Protein AF-A0A379AFX4-F1 (afdb_monomer_lite)

pLDDT: mean 91.84, std 8.99, range [55.03, 98.75]

Secondary structure (DSSP, 8-state):
-HHHHHHHHH-TT-EEEEEEE--TT-HHHHHHHHHHHHHHHHHSSEEEEEEEE-TT-HHHHHHHHHHHHHH-TTEEEEEESSHHHHHHHHHHHHHTT-TTT-EEEE-

Radius of gyration: 12.48 Å; chains: 1; bounding box: 31×27×33 Å

Sequence (107 aa):
MRVAKWFMQHHPQGGKVAVIEGQPGVYAAGQRTRGFKETLDSAGKFTIVASVPANWSREQAFNAASTILQQHPDLIGFYANNDTMALGVVEAVRAQNKASQVAIFWH

Structure (mmCIF, N/CA/C/O backbone):
data_AF-A0A379AFX4-F1
#
_entry.id   AF-A0A379AFX4-F1
#
loop_
_atom_site.group_PDB
_atom_site.id
_atom_site.type_symbol
_atom_site.label_atom_id
_atom_site.label_alt_id
_atom_site.label_comp_id
_atom_site.label_asym_id
_atom_site.label_entity_id
_atom_site.label_seq_id
_atom_site.pdbx_PDB_ins_code
_atom_site.Cartn_x
_atom_site.Cartn_y
_atom_site.Cartn_z
_atom_site.occupancy
_atom_site.B_iso_or_equiv
_atom_site.auth_seq_id
_atom_site.auth_comp_id
_atom_site.auth_asym_id
_atom_site.auth_atom_id
_atom_site.pdbx_PDB_model_num
ATOM 1 N N . MET A 1 1 ? -1.910 -15.274 -6.917 1.00 55.03 1 MET A N 1
ATOM 2 C CA . MET A 1 1 ? -3.389 -15.420 -6.834 1.00 55.03 1 MET A CA 1
ATOM 3 C C . MET A 1 1 ? -3.938 -16.070 -5.550 1.00 55.03 1 MET A C 1
ATOM 5 O O . MET A 1 1 ? -5.097 -15.826 -5.249 1.00 55.03 1 MET A O 1
ATOM 9 N N . ARG A 1 2 ? -3.195 -16.882 -4.773 1.00 62.59 2 ARG A N 1
ATOM 10 C CA . ARG A 1 2 ? -3.745 -17.514 -3.543 1.00 62.59 2 ARG A CA 1
ATOM 11 C C . ARG A 1 2 ? -3.979 -16.532 -2.384 1.00 62.59 2 ARG A C 1
ATOM 13 O O . ARG A 1 2 ? -5.007 -16.597 -1.728 1.00 62.59 2 ARG A O 1
ATOM 20 N N . VAL A 1 3 ? -3.058 -15.594 -2.185 1.00 60.53 3 VAL A N 1
ATOM 21 C CA . VAL A 1 3 ? -3.078 -14.657 -1.050 1.00 60.53 3 VAL A CA 1
ATOM 22 C C . VAL A 1 3 ? -4.158 -13.571 -1.195 1.00 60.53 3 VAL A C 1
ATOM 24 O O . VAL A 1 3 ? -4.907 -13.328 -0.257 1.00 60.53 3 VAL A O 1
ATOM 27 N N . ALA A 1 4 ? -4.339 -13.006 -2.395 1.00 63.97 4 ALA A N 1
ATOM 28 C CA . ALA A 1 4 ? -5.456 -12.096 -2.674 1.00 63.97 4 ALA A CA 1
ATOM 29 C C . ALA A 1 4 ? -6.823 -12.779 -2.468 1.00 63.97 4 ALA A C 1
ATOM 31 O O . ALA A 1 4 ? -7.736 -12.188 -1.905 1.00 63.97 4 ALA A O 1
ATOM 32 N N . LYS A 1 5 ? -6.957 -14.058 -2.854 1.00 69.19 5 LYS A N 1
ATOM 33 C CA . LYS A 1 5 ? -8.174 -14.843 -2.592 1.00 69.19 5 LYS A CA 1
ATOM 34 C C . LYS A 1 5 ? -8.424 -15.051 -1.096 1.00 69.19 5 LYS A C 1
ATOM 36 O O . LYS A 1 5 ? -9.560 -14.894 -0.665 1.00 69.19 5 LYS A O 1
ATOM 41 N N . TRP A 1 6 ? -7.384 -15.346 -0.311 1.00 72.75 6 TRP A N 1
ATOM 42 C CA . TRP A 1 6 ? -7.494 -15.444 1.150 1.00 72.75 6 TRP A CA 1
ATOM 43 C C . TRP A 1 6 ? -7.989 -14.127 1.766 1.00 72.75 6 TRP A C 1
ATOM 45 O O . TRP A 1 6 ? -8.918 -14.144 2.569 1.00 72.75 6 TRP A O 1
ATOM 55 N N . PHE A 1 7 ? -7.446 -12.985 1.331 1.00 73.75 7 PHE A N 1
ATOM 56 C CA . PHE A 1 7 ? -7.880 -11.671 1.813 1.00 73.75 7 PHE A CA 1
ATOM 57 C C . PHE A 1 7 ? -9.358 -11.404 1.543 1.00 73.75 7 PHE A C 1
ATOM 59 O O . PHE A 1 7 ? -10.088 -11.022 2.456 1.00 73.75 7 PHE A O 1
ATOM 66 N N . MET A 1 8 ? -9.803 -11.665 0.311 1.00 73.50 8 MET A N 1
ATOM 67 C CA . MET A 1 8 ? -11.198 -11.475 -0.086 1.00 73.50 8 MET A CA 1
ATOM 68 C C . MET A 1 8 ? -12.160 -12.381 0.692 1.00 73.50 8 MET A C 1
ATOM 70 O O . MET A 1 8 ? -13.266 -11.958 1.012 1.00 73.50 8 MET A O 1
ATOM 74 N N . GLN A 1 9 ? -11.741 -13.602 1.039 1.00 76.25 9 GLN A N 1
ATOM 75 C CA . GLN A 1 9 ? -12.534 -14.509 1.878 1.00 76.25 9 GLN A CA 1
ATOM 76 C C . GLN A 1 9 ? -12.694 -13.995 3.313 1.00 76.25 9 GLN A C 1
ATOM 78 O O . GLN A 1 9 ? -13.757 -14.167 3.902 1.00 76.25 9 GLN A O 1
ATOM 83 N N . HIS A 1 10 ? -11.664 -13.349 3.862 1.00 76.69 10 HIS A N 1
ATOM 84 C CA . HIS A 1 10 ? -11.686 -12.820 5.230 1.00 76.69 10 HIS A CA 1
ATOM 85 C C . HIS A 1 10 ? -12.274 -11.401 5.315 1.00 76.69 10 HIS A C 1
ATOM 87 O O . HIS A 1 10 ? -12.601 -10.944 6.405 1.00 76.69 10 HIS A O 1
ATOM 93 N N . HIS A 1 11 ? -12.472 -10.730 4.174 1.00 81.31 11 HIS A N 1
ATOM 94 C CA . HIS A 1 11 ? -13.106 -9.411 4.068 1.00 81.31 11 HIS A CA 1
ATOM 95 C C . HIS A 1 11 ? -14.273 -9.450 3.065 1.00 81.31 11 HIS A C 1
ATOM 97 O O . HIS A 1 11 ? -14.231 -8.787 2.027 1.00 81.31 11 HIS A O 1
ATOM 103 N N . PRO A 1 12 ? -15.345 -10.218 3.344 1.00 80.88 12 PRO A N 1
ATOM 104 C CA . PRO A 1 12 ? -16.438 -10.442 2.392 1.00 80.88 12 PRO A CA 1
ATOM 105 C C . PRO A 1 12 ? -17.277 -9.188 2.100 1.00 80.88 12 PRO A C 1
ATOM 107 O O . PRO A 1 12 ? -17.993 -9.151 1.092 1.00 80.88 12 PRO A O 1
ATOM 110 N N . GLN A 1 13 ? -17.198 -8.175 2.970 1.00 84.31 13 GLN A N 1
ATOM 111 C CA . GLN A 1 13 ? -17.818 -6.860 2.778 1.00 84.31 13 GLN A CA 1
ATOM 112 C C . GLN A 1 13 ? -16.938 -5.891 1.977 1.00 84.31 13 GLN A C 1
ATOM 114 O O . GLN A 1 13 ? -17.413 -4.835 1.575 1.00 84.31 13 GLN A O 1
ATOM 119 N N . GLY A 1 14 ? -15.687 -6.267 1.701 1.00 87.94 14 GLY A N 1
ATOM 120 C CA . GLY A 1 14 ? -14.730 -5.402 1.035 1.00 87.94 14 GLY A CA 1
ATOM 121 C C . GLY A 1 14 ? -14.179 -4.299 1.932 1.00 87.94 14 GLY A C 1
ATOM 122 O O . GLY A 1 14 ? -14.220 -4.402 3.157 1.00 87.94 14 GLY A O 1
ATOM 123 N N . GLY A 1 15 ? -13.621 -3.260 1.314 1.00 93.56 15 GLY A N 1
ATOM 124 C CA . GLY A 1 15 ? -13.044 -2.125 2.029 1.00 93.56 15 GLY A CA 1
ATOM 125 C C . GLY A 1 15 ? -11.907 -1.438 1.283 1.00 93.56 15 GLY A C 1
ATOM 126 O O . GLY A 1 15 ? -11.607 -1.739 0.124 1.00 93.56 15 GLY A O 1
ATOM 127 N N . LYS A 1 16 ? -11.279 -0.478 1.963 1.00 95.81 16 LYS A N 1
ATOM 128 C CA . LYS A 1 16 ? -10.221 0.355 1.391 1.00 95.81 16 LYS A CA 1
ATOM 129 C C . LYS A 1 16 ? -8.872 -0.344 1.436 1.00 95.81 16 LYS A C 1
ATOM 131 O O . LYS A 1 16 ? -8.426 -0.800 2.489 1.00 95.81 16 LYS A O 1
ATOM 136 N N . VAL A 1 17 ? -8.196 -0.355 0.299 1.00 95.88 17 VAL A N 1
ATOM 137 C CA . VAL A 1 17 ? -6.833 -0.861 0.164 1.00 95.88 17 VAL A CA 1
ATOM 138 C C . VAL A 1 17 ? -5.919 0.191 -0.449 1.00 95.88 17 VAL A C 1
ATOM 140 O O . VAL A 1 17 ? -6.374 1.145 -1.080 1.00 95.88 17 VAL A O 1
ATOM 143 N N . ALA A 1 18 ? -4.618 0.008 -0.282 1.00 97.81 18 ALA A N 1
ATOM 144 C CA . ALA A 1 18 ? -3.612 0.865 -0.885 1.00 97.81 18 ALA A CA 1
ATOM 145 C C . ALA A 1 18 ? -2.521 0.047 -1.573 1.00 97.81 18 ALA A C 1
ATOM 147 O O . ALA A 1 18 ? -2.290 -1.117 -1.242 1.00 97.81 18 ALA A O 1
ATOM 148 N N . VAL A 1 19 ? -1.850 0.663 -2.541 1.00 97.62 19 VAL A N 1
ATOM 149 C CA . VAL A 1 19 ? -0.791 0.035 -3.329 1.00 97.62 19 VAL A CA 1
ATOM 150 C C . VAL A 1 19 ? 0.526 0.775 -3.128 1.00 97.62 19 VAL A C 1
ATOM 152 O O . VAL A 1 19 ? 0.587 1.998 -3.233 1.00 97.62 19 VAL A O 1
ATOM 155 N N . ILE A 1 20 ? 1.583 0.011 -2.873 1.00 98.31 20 ILE A N 1
ATOM 156 C CA . ILE A 1 20 ? 2.970 0.462 -2.875 1.00 98.31 20 ILE A CA 1
ATOM 157 C C . ILE A 1 20 ? 3.627 -0.077 -4.143 1.00 98.31 20 ILE A C 1
ATOM 159 O O . ILE A 1 20 ? 3.901 -1.276 -4.281 1.00 98.31 20 ILE A O 1
ATOM 163 N N . GLU A 1 21 ? 3.817 0.823 -5.098 1.00 97.75 21 GLU A N 1
ATOM 164 C CA . GLU A 1 21 ? 4.295 0.498 -6.433 1.00 97.75 21 GLU A CA 1
ATOM 165 C C . GLU A 1 21 ? 5.823 0.417 -6.481 1.00 97.75 21 GLU A C 1
ATOM 167 O O . GLU A 1 21 ? 6.543 1.048 -5.702 1.00 97.75 21 GLU A O 1
ATOM 172 N N . GLY A 1 22 ? 6.327 -0.364 -7.432 1.00 95.50 22 GLY A N 1
ATOM 173 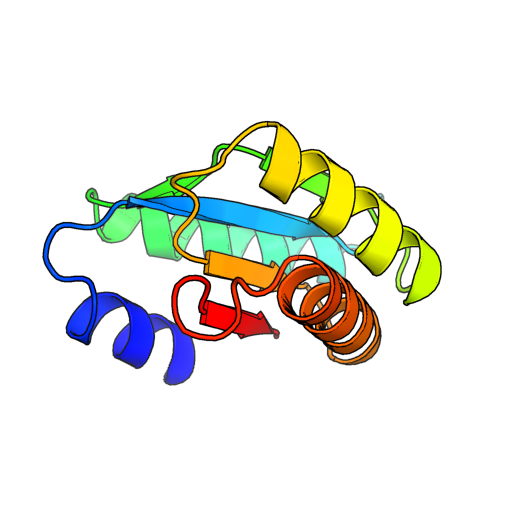C CA . GLY A 1 22 ? 7.741 -0.390 -7.778 1.00 95.50 22 GLY A CA 1
ATOM 174 C C . GLY A 1 22 ? 8.216 0.891 -8.462 1.00 95.50 22 GLY A C 1
ATOM 175 O O . GLY A 1 22 ? 7.533 1.912 -8.491 1.00 95.50 22 GLY A O 1
ATOM 176 N N . GLN A 1 23 ? 9.413 0.834 -9.040 1.00 96.31 23 GLN A N 1
ATOM 177 C CA . GLN A 1 23 ? 9.967 1.961 -9.786 1.00 96.31 23 GLN A CA 1
ATOM 178 C C . GLN A 1 23 ? 9.118 2.288 -11.034 1.00 96.31 23 GLN A C 1
ATOM 180 O O . GLN A 1 23 ? 8.879 1.394 -11.856 1.00 96.31 23 GLN A O 1
ATO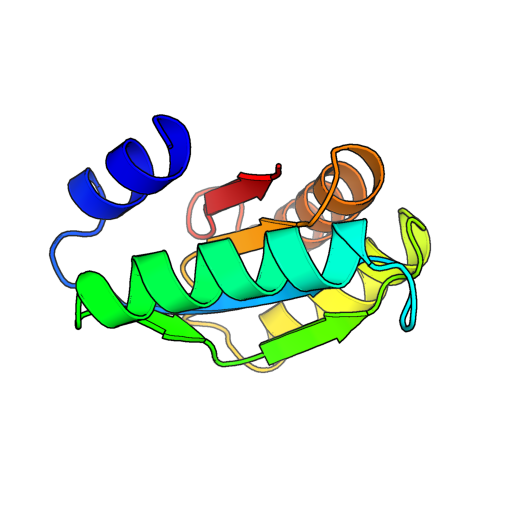M 185 N N . PRO A 1 24 ? 8.703 3.555 -11.224 1.00 93.31 24 PRO A N 1
ATOM 186 C CA . PRO A 1 24 ? 7.995 3.995 -12.422 1.00 93.31 24 PRO A CA 1
ATOM 187 C C . PRO A 1 24 ? 8.779 3.709 -13.707 1.00 93.31 24 PRO A C 1
ATOM 189 O O . PRO A 1 24 ? 10.005 3.796 -13.743 1.00 93.31 24 PRO A O 1
ATOM 192 N N . GLY A 1 25 ? 8.068 3.358 -14.778 1.00 94.00 25 GLY A N 1
ATOM 193 C CA . GLY A 1 25 ? 8.668 3.011 -16.073 1.00 94.00 25 GLY A CA 1
ATOM 194 C C . GLY A 1 25 ? 9.194 1.574 -16.172 1.00 94.00 25 GLY A C 1
ATOM 195 O O . GLY A 1 25 ? 9.428 1.092 -17.279 1.00 94.00 25 GLY A O 1
ATOM 196 N N . VAL A 1 26 ? 9.309 0.838 -15.060 1.00 95.44 26 VAL A N 1
ATOM 197 C CA . VAL A 1 26 ? 9.640 -0.592 -15.097 1.00 95.44 26 VAL A CA 1
ATOM 198 C C . VAL A 1 26 ? 8.399 -1.395 -15.481 1.00 95.44 26 VAL A C 1
ATOM 200 O O . VAL A 1 26 ? 7.423 -1.454 -14.733 1.00 95.44 26 VAL A O 1
ATOM 203 N N . TYR A 1 27 ? 8.456 -2.077 -16.629 1.00 93.94 27 TYR A N 1
ATOM 204 C CA . TYR A 1 27 ? 7.336 -2.864 -17.159 1.00 93.94 27 TYR A CA 1
ATOM 205 C C . TYR A 1 27 ? 6.768 -3.857 -16.133 1.00 93.94 27 TYR A C 1
ATOM 207 O O . TYR A 1 27 ? 5.557 -3.925 -15.932 1.00 93.94 27 TYR A O 1
ATOM 215 N N . ALA A 1 28 ? 7.640 -4.580 -15.424 1.00 91.00 28 ALA A N 1
ATOM 216 C CA . ALA A 1 28 ? 7.228 -5.550 -14.413 1.00 91.00 28 ALA A CA 1
ATOM 217 C C . ALA A 1 28 ? 6.454 -4.916 -13.238 1.00 91.00 28 ALA A C 1
ATOM 219 O O . ALA A 1 28 ? 5.505 -5.527 -12.748 1.00 91.00 28 ALA A O 1
ATOM 220 N N . ALA A 1 29 ? 6.812 -3.696 -12.811 1.00 92.56 29 ALA A N 1
ATOM 221 C CA . ALA A 1 29 ? 6.074 -2.964 -11.777 1.00 92.56 29 ALA A CA 1
ATOM 222 C C . ALA A 1 29 ? 4.667 -2.605 -12.268 1.00 92.56 29 ALA A C 1
ATOM 224 O O . ALA A 1 29 ? 3.675 -2.884 -11.594 1.00 92.56 29 ALA A O 1
ATOM 225 N N . GLY A 1 30 ? 4.580 -2.077 -13.493 1.00 93.69 30 GLY A N 1
ATOM 226 C CA . GLY A 1 30 ? 3.306 -1.750 -14.130 1.00 93.69 30 GLY A CA 1
ATOM 227 C C . GLY A 1 30 ? 2.377 -2.961 -14.238 1.00 93.69 30 GLY A C 1
ATOM 228 O O . GLY A 1 30 ? 1.202 -2.864 -13.889 1.00 93.69 30 GLY A O 1
ATOM 229 N N . GLN A 1 31 ? 2.904 -4.121 -14.644 1.00 94.69 31 GLN A N 1
ATOM 230 C CA . GLN A 1 31 ? 2.125 -5.362 -14.751 1.00 94.69 31 GLN A CA 1
ATOM 231 C C . GLN A 1 31 ? 1.598 -5.854 -13.397 1.00 94.69 31 GLN A C 1
ATOM 233 O O . GLN A 1 31 ? 0.434 -6.236 -13.296 1.00 94.69 31 GLN A O 1
ATOM 238 N N . ARG A 1 32 ? 2.420 -5.807 -12.341 1.00 93.06 32 ARG A N 1
ATOM 239 C CA . ARG A 1 32 ? 2.024 -6.198 -10.975 1.00 93.06 32 ARG A CA 1
ATOM 240 C C . ARG A 1 32 ? 0.889 -5.327 -10.443 1.00 93.06 32 ARG A C 1
ATOM 242 O O . ARG A 1 32 ? -0.144 -5.841 -10.014 1.00 93.06 32 ARG A O 1
ATOM 249 N N . THR A 1 33 ? 1.048 -4.009 -10.537 1.00 93.75 33 THR A N 1
ATOM 250 C CA . THR A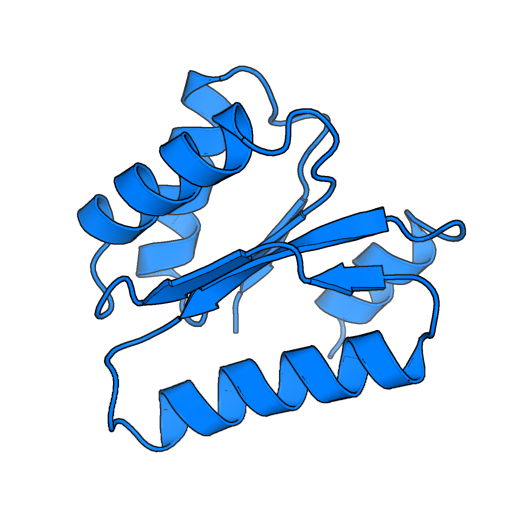 1 33 ? 0.026 -3.047 -10.104 1.00 93.75 33 THR A CA 1
ATOM 251 C C . THR A 1 33 ? -1.259 -3.180 -10.913 1.00 93.75 33 THR A C 1
ATOM 253 O O . THR A 1 33 ? -2.346 -3.184 -10.335 1.00 93.75 33 THR A O 1
ATOM 256 N N . ARG A 1 34 ? -1.153 -3.337 -12.236 1.00 93.62 34 ARG A N 1
ATOM 257 C CA . ARG A 1 34 ? -2.313 -3.531 -13.110 1.00 93.62 34 ARG A CA 1
ATOM 258 C C . ARG A 1 34 ? -3.065 -4.819 -12.780 1.00 93.62 34 ARG A C 1
ATOM 260 O O . ARG A 1 34 ? -4.268 -4.762 -12.560 1.00 93.62 34 ARG A O 1
ATOM 267 N N . GLY A 1 35 ? -2.365 -5.947 -12.667 1.00 90.81 35 GLY A N 1
ATOM 268 C CA . GLY A 1 35 ? -2.993 -7.228 -12.340 1.00 90.81 35 GLY A CA 1
ATOM 269 C C . GLY A 1 35 ? -3.686 -7.218 -10.974 1.00 90.81 35 GLY A C 1
ATOM 270 O O . GLY A 1 35 ? -4.743 -7.829 -10.807 1.00 90.81 35 GLY A O 1
ATOM 271 N N . PHE A 1 36 ? -3.140 -6.484 -9.998 1.00 90.06 36 PHE A N 1
ATOM 272 C CA . PHE A 1 36 ? -3.803 -6.284 -8.710 1.00 90.06 36 PHE A CA 1
ATOM 273 C C . PHE A 1 36 ? -5.075 -5.433 -8.832 1.00 90.06 36 PHE A C 1
ATOM 275 O O . PHE A 1 36 ? -6.117 -5.846 -8.322 1.00 90.06 36 PHE A O 1
ATOM 282 N N . LYS A 1 37 ? -5.012 -4.299 -9.545 1.00 90.56 37 LYS A N 1
ATOM 283 C CA . LYS A 1 37 ? -6.171 -3.429 -9.822 1.00 90.56 37 LYS A CA 1
ATOM 284 C C . LYS A 1 37 ? -7.306 -4.210 -10.489 1.00 90.56 37 LYS A C 1
ATOM 286 O O . LYS A 1 37 ? -8.395 -4.287 -9.935 1.00 90.56 37 LYS A O 1
ATOM 291 N N . GLU A 1 38 ? -7.004 -4.914 -11.578 1.00 90.50 38 GLU A N 1
ATOM 292 C CA . GLU A 1 38 ? -7.976 -5.736 -12.314 1.00 90.50 38 GLU A CA 1
ATOM 293 C C . GLU A 1 38 ? -8.605 -6.835 -11.434 1.00 90.50 38 GLU A C 1
ATOM 295 O O . GLU A 1 38 ? -9.800 -7.120 -11.541 1.00 90.50 38 GLU A O 1
ATOM 300 N N . THR A 1 39 ? -7.826 -7.435 -10.522 1.00 85.94 39 THR A N 1
ATOM 301 C CA . THR A 1 39 ? -8.334 -8.446 -9.577 1.00 85.94 39 THR A CA 1
ATOM 302 C C . THR A 1 39 ? -9.342 -7.851 -8.591 1.00 85.94 39 THR A C 1
ATOM 304 O O . THR A 1 39 ? -10.345 -8.497 -8.284 1.00 85.94 39 THR A O 1
ATOM 307 N N . LEU A 1 40 ? -9.084 -6.644 -8.081 1.00 85.38 40 LEU A N 1
ATOM 308 C CA . LEU A 1 40 ? -9.982 -5.978 -7.137 1.00 85.38 40 LEU A CA 1
ATOM 309 C C . LEU A 1 40 ? -11.235 -5.427 -7.811 1.00 85.38 40 LEU A C 1
ATOM 311 O O . LEU A 1 40 ? -12.328 -5.608 -7.273 1.00 85.38 40 LEU A O 1
ATOM 315 N N . ASP A 1 41 ? -11.086 -4.838 -8.996 1.00 84.94 41 ASP A N 1
ATOM 316 C CA . ASP A 1 41 ? -12.210 -4.346 -9.795 1.00 84.94 41 ASP A CA 1
ATOM 317 C C . ASP A 1 41 ? -13.174 -5.494 -10.124 1.00 84.94 41 ASP A C 1
ATOM 319 O O . ASP A 1 41 ? -14.386 -5.362 -9.964 1.00 84.94 41 ASP A O 1
ATOM 323 N N . SER A 1 42 ? -12.634 -6.672 -10.462 1.00 84.81 42 SER A N 1
ATOM 324 C CA . SER A 1 42 ? -13.430 -7.885 -10.703 1.00 84.81 42 SER A CA 1
ATOM 325 C C . SER A 1 42 ? -14.191 -8.373 -9.464 1.00 84.81 42 SER A C 1
ATOM 327 O O . SER A 1 42 ? -15.214 -9.043 -9.594 1.00 84.81 42 SER A O 1
ATOM 329 N N . ALA A 1 43 ? -13.705 -8.071 -8.255 1.00 84.31 43 ALA A N 1
ATOM 330 C CA . ALA A 1 43 ? -14.390 -8.416 -7.011 1.00 84.31 43 ALA A CA 1
ATOM 331 C C . ALA A 1 43 ? -15.490 -7.405 -6.639 1.00 84.31 43 ALA A C 1
ATOM 333 O O . ALA A 1 43 ? -16.403 -7.757 -5.891 1.00 84.31 43 ALA A O 1
ATOM 334 N N . GLY A 1 44 ? -15.399 -6.159 -7.122 1.00 84.94 44 GLY A N 1
ATOM 335 C CA . GLY A 1 44 ? -16.427 -5.116 -6.996 1.00 84.94 44 GLY A CA 1
ATOM 336 C C . GLY A 1 44 ? -16.673 -4.569 -5.583 1.00 84.94 44 GLY A C 1
ATOM 337 O O . GLY A 1 44 ? -17.581 -3.766 -5.391 1.00 84.94 44 GLY A O 1
ATOM 338 N N . LYS A 1 45 ? -15.901 -5.005 -4.581 1.00 89.44 45 LYS A N 1
ATOM 339 C CA . LYS A 1 45 ? -16.092 -4.637 -3.163 1.00 89.44 45 LYS A CA 1
ATOM 340 C C . LYS A 1 45 ? -14.910 -3.878 -2.554 1.00 89.44 45 LYS A C 1
ATOM 342 O O . LYS A 1 45 ? -14.993 -3.410 -1.424 1.00 89.44 45 LYS A O 1
ATOM 347 N N . PHE A 1 46 ? -13.797 -3.770 -3.270 1.00 91.31 46 PHE A N 1
ATOM 348 C CA . PHE A 1 46 ? -12.580 -3.141 -2.767 1.00 91.31 46 PHE A CA 1
ATOM 349 C C . PHE A 1 46 ? -12.317 -1.832 -3.492 1.00 91.31 46 PHE A C 1
ATOM 351 O O . PHE A 1 46 ? -12.473 -1.757 -4.707 1.00 91.31 46 PHE A O 1
ATOM 358 N N . THR A 1 47 ? -11.860 -0.829 -2.749 1.00 94.19 47 THR A N 1
ATOM 359 C CA . THR A 1 47 ? -11.530 0.488 -3.301 1.00 94.19 47 THR A CA 1
ATOM 360 C C . THR A 1 47 ? -10.061 0.778 -3.058 1.00 94.19 47 THR A C 1
ATOM 362 O O . THR A 1 47 ? -9.614 0.789 -1.910 1.00 94.19 47 THR A O 1
ATOM 365 N N . ILE A 1 48 ? -9.307 1.053 -4.122 1.00 95.06 48 ILE A N 1
ATOM 366 C CA . ILE A 1 48 ? -7.935 1.544 -3.992 1.00 95.06 48 ILE A CA 1
ATOM 367 C C . ILE A 1 48 ? -7.983 3.036 -3.686 1.00 95.06 48 ILE A C 1
ATOM 369 O O . ILE A 1 48 ? -8.382 3.831 -4.532 1.00 95.06 48 ILE A O 1
ATOM 373 N N . VAL A 1 49 ? -7.582 3.409 -2.471 1.00 97.38 49 VAL A N 1
ATOM 374 C CA . VAL A 1 49 ? -7.601 4.808 -2.010 1.00 97.38 49 VAL A CA 1
ATOM 375 C C . VAL A 1 49 ? -6.265 5.519 -2.180 1.00 97.38 49 VAL A C 1
ATOM 377 O O . VAL A 1 49 ? -6.231 6.742 -2.242 1.00 97.38 49 VAL A O 1
ATOM 380 N N . ALA A 1 50 ? -5.174 4.762 -2.307 1.00 97.75 50 ALA A N 1
ATOM 381 C CA . ALA A 1 50 ? -3.841 5.292 -2.555 1.00 97.75 50 ALA A CA 1
ATOM 382 C C . ALA A 1 50 ? -3.001 4.310 -3.383 1.00 97.75 50 ALA A C 1
ATOM 384 O O . ALA A 1 50 ? -3.131 3.093 -3.246 1.00 97.75 50 ALA A O 1
ATOM 385 N N . SER A 1 51 ? -2.129 4.849 -4.234 1.00 97.44 51 SER A N 1
ATOM 386 C CA . SER A 1 51 ? -1.218 4.103 -5.107 1.00 97.44 51 SER A CA 1
ATOM 387 C C . SER A 1 51 ? 0.061 4.932 -5.227 1.00 97.44 51 SER A C 1
ATOM 389 O O . SER A 1 51 ? 0.042 5.982 -5.868 1.00 97.44 51 SER A O 1
ATOM 391 N N . VAL A 1 52 ? 1.128 4.546 -4.522 1.00 98.06 52 VAL A N 1
ATOM 392 C CA . VAL A 1 52 ? 2.330 5.383 -4.350 1.00 98.06 52 VAL A CA 1
ATOM 393 C C . VAL A 1 52 ? 3.587 4.594 -4.721 1.00 98.06 52 VAL A C 1
ATOM 395 O O . VAL A 1 52 ? 3.786 3.505 -4.179 1.00 98.06 52 VAL A O 1
ATOM 398 N N . PRO A 1 53 ? 4.456 5.108 -5.610 1.00 97.56 53 PRO A N 1
ATOM 399 C CA . PRO A 1 53 ? 5.722 4.462 -5.925 1.00 97.56 53 PRO A CA 1
ATOM 400 C C . PRO A 1 53 ? 6.712 4.581 -4.767 1.00 97.56 53 PRO A C 1
ATOM 402 O O . PRO A 1 53 ? 6.918 5.660 -4.217 1.00 97.56 53 PRO A O 1
ATOM 405 N N . ALA A 1 54 ? 7.366 3.469 -4.443 1.00 97.75 54 ALA A N 1
ATOM 406 C CA . ALA A 1 54 ? 8.432 3.397 -3.447 1.00 97.75 54 ALA A CA 1
ATOM 407 C C . ALA A 1 54 ? 9.770 2.937 -4.042 1.00 97.75 54 ALA A C 1
ATOM 409 O O . ALA A 1 54 ? 10.722 2.691 -3.308 1.00 97.75 54 ALA A O 1
ATOM 410 N N . ASN A 1 55 ? 9.870 2.828 -5.373 1.00 96.56 55 ASN A N 1
ATOM 411 C CA . ASN A 1 55 ? 11.137 2.618 -6.086 1.00 96.56 55 ASN A CA 1
ATOM 412 C C . ASN A 1 55 ? 11.953 1.419 -5.573 1.00 96.56 55 ASN A C 1
ATOM 414 O O . ASN A 1 55 ? 13.177 1.483 -5.495 1.00 96.56 55 ASN A O 1
ATOM 418 N N . TRP A 1 56 ? 11.268 0.337 -5.182 1.00 96.44 56 TRP A N 1
ATOM 419 C CA . TRP A 1 56 ? 11.873 -0.864 -4.584 1.00 96.44 56 TRP A CA 1
ATOM 420 C C . TRP A 1 56 ? 12.582 -0.634 -3.240 1.00 96.44 56 TRP A C 1
ATOM 422 O O . TRP A 1 56 ? 13.213 -1.548 -2.712 1.00 96.44 56 TRP A O 1
ATOM 432 N N . SER A 1 57 ? 12.450 0.560 -2.664 1.00 98.19 57 SER A N 1
ATOM 433 C CA . SER A 1 57 ? 13.050 0.952 -1.398 1.00 98.19 57 SER A CA 1
ATOM 434 C C . SER A 1 57 ? 12.120 0.648 -0.229 1.00 98.19 57 SER A C 1
ATOM 436 O O . SER A 1 57 ? 10.957 1.056 -0.196 1.00 98.19 57 SER A O 1
ATOM 438 N N . ARG A 1 58 ? 12.672 -0.029 0.781 1.00 97.81 58 ARG A N 1
ATOM 439 C CA . ARG A 1 58 ? 11.994 -0.292 2.056 1.00 97.81 58 ARG A CA 1
ATOM 440 C C . ARG A 1 58 ? 11.639 1.000 2.788 1.00 97.81 58 ARG A C 1
ATOM 442 O O . ARG A 1 58 ? 10.531 1.124 3.293 1.00 97.81 58 ARG A O 1
ATOM 449 N N . GLU A 1 59 ? 12.563 1.954 2.826 1.00 98.50 59 GLU A N 1
ATOM 450 C CA . GLU A 1 59 ? 12.379 3.229 3.526 1.00 98.50 59 GLU A CA 1
ATOM 451 C C . GLU A 1 59 ? 11.264 4.057 2.880 1.00 98.50 59 GLU A C 1
ATOM 453 O O . GLU A 1 59 ? 10.368 4.552 3.560 1.00 98.50 59 GLU A O 1
ATOM 458 N N . GLN A 1 60 ? 11.262 4.148 1.547 1.00 98.62 60 GLN A N 1
ATOM 459 C CA . GLN A 1 60 ? 10.201 4.865 0.840 1.00 98.62 60 GLN A CA 1
ATOM 460 C C . GLN A 1 60 ? 8.846 4.177 1.028 1.00 98.62 60 GLN A C 1
ATOM 462 O O . GLN A 1 60 ? 7.840 4.858 1.215 1.00 98.62 60 GLN A O 1
ATOM 467 N N . ALA A 1 61 ? 8.817 2.840 1.050 1.00 98.62 61 ALA A N 1
ATOM 468 C CA . ALA A 1 61 ? 7.603 2.085 1.335 1.00 98.62 61 ALA A CA 1
ATOM 469 C C . ALA A 1 61 ? 7.085 2.339 2.758 1.00 98.62 61 ALA A C 1
ATOM 471 O O . ALA A 1 61 ? 5.883 2.527 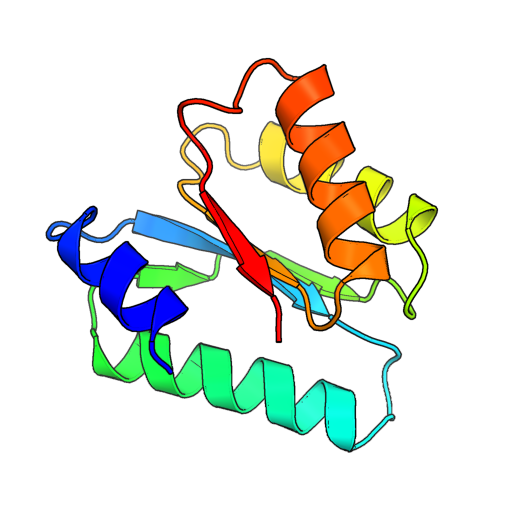2.935 1.00 98.62 61 ALA A O 1
ATOM 472 N N . PHE A 1 62 ? 7.973 2.400 3.756 1.00 98.75 62 PHE A N 1
ATOM 473 C CA . PHE A 1 62 ? 7.621 2.753 5.133 1.00 98.75 62 PHE A CA 1
ATOM 474 C C . PHE A 1 62 ? 7.012 4.157 5.222 1.00 98.75 62 PHE A C 1
ATOM 476 O O . PHE A 1 62 ? 5.951 4.335 5.827 1.00 98.75 62 PHE A O 1
ATOM 483 N N . ASN A 1 63 ? 7.650 5.146 4.590 1.00 98.62 63 ASN A N 1
ATOM 484 C CA . ASN A 1 63 ? 7.180 6.531 4.600 1.00 98.62 63 ASN A CA 1
ATOM 485 C C . ASN A 1 63 ? 5.811 6.654 3.917 1.00 98.62 63 ASN A C 1
ATOM 487 O O . ASN A 1 63 ? 4.871 7.188 4.507 1.00 98.62 63 ASN A O 1
ATOM 491 N N . ALA A 1 64 ? 5.664 6.080 2.719 1.00 98.56 64 ALA A N 1
ATOM 492 C CA . ALA A 1 64 ? 4.404 6.079 1.982 1.00 98.56 64 ALA A CA 1
ATOM 493 C C . ALA A 1 64 ? 3.283 5.376 2.764 1.00 98.56 64 ALA A C 1
ATOM 495 O O . ALA A 1 64 ? 2.198 5.935 2.926 1.00 98.56 64 ALA A O 1
ATOM 496 N N . ALA A 1 65 ? 3.543 4.182 3.303 1.00 98.56 65 ALA A N 1
ATOM 497 C CA . ALA A 1 65 ? 2.562 3.448 4.098 1.00 98.56 65 ALA A CA 1
ATOM 498 C C . ALA A 1 65 ? 2.160 4.213 5.363 1.00 98.56 65 ALA A C 1
ATOM 500 O O . ALA A 1 65 ? 0.977 4.251 5.700 1.00 98.56 65 ALA A O 1
ATOM 501 N N . SER A 1 66 ? 3.113 4.868 6.031 1.00 98.50 66 SER A N 1
ATOM 502 C CA . SER A 1 66 ? 2.835 5.667 7.225 1.00 98.50 66 SER A CA 1
ATOM 503 C C . SER A 1 66 ? 1.882 6.821 6.929 1.00 98.50 66 SER A C 1
ATOM 505 O O . SER A 1 66 ? 0.904 6.998 7.657 1.00 98.50 66 SER A O 1
ATOM 507 N N . THR A 1 67 ? 2.124 7.558 5.842 1.00 98.62 67 THR A N 1
ATOM 508 C CA . THR A 1 67 ? 1.242 8.641 5.389 1.00 98.62 67 THR A CA 1
ATOM 509 C C . THR A 1 67 ? -0.142 8.120 5.009 1.00 98.62 67 THR A C 1
ATOM 511 O O . THR A 1 67 ? -1.149 8.680 5.437 1.00 98.62 67 THR A O 1
ATOM 514 N N . ILE A 1 68 ? -0.212 7.015 4.264 1.00 98.62 68 ILE A N 1
ATOM 515 C CA . ILE A 1 68 ? -1.486 6.414 3.848 1.00 98.62 68 ILE A CA 1
ATOM 516 C C . ILE A 1 68 ? -2.309 5.971 5.064 1.00 98.62 68 ILE A C 1
ATOM 518 O O . ILE A 1 68 ? -3.509 6.227 5.109 1.00 98.62 68 ILE A O 1
ATOM 522 N N . LEU A 1 69 ? -1.687 5.347 6.070 1.00 98.31 69 LEU A N 1
ATOM 523 C CA . LEU A 1 69 ? -2.376 4.909 7.292 1.00 98.31 69 LEU A CA 1
ATOM 524 C C . LEU A 1 69 ? -2.941 6.076 8.111 1.00 98.31 69 LEU A C 1
ATOM 526 O O . LEU A 1 69 ? -3.994 5.929 8.731 1.00 98.31 69 LEU A O 1
ATOM 530 N N . GLN A 1 70 ? -2.266 7.229 8.095 1.00 97.62 70 GLN A N 1
ATOM 531 C CA . GLN A 1 70 ? -2.754 8.453 8.734 1.00 97.62 70 GLN A CA 1
ATOM 532 C C . GLN A 1 70 ? -3.943 9.055 7.971 1.00 97.62 70 GLN A C 1
ATOM 534 O O . GLN A 1 70 ? -4.908 9.497 8.588 1.00 97.62 70 GLN A O 1
ATOM 539 N N . GLN A 1 71 ? -3.892 9.050 6.636 1.00 98.12 71 GLN A N 1
ATOM 540 C CA . GLN A 1 71 ? -4.956 9.585 5.773 1.00 98.12 71 GLN A CA 1
ATOM 541 C C . GLN A 1 71 ? -6.190 8.675 5.709 1.00 98.12 71 GLN A C 1
ATOM 543 O O . GLN A 1 71 ? -7.313 9.147 5.529 1.00 98.12 71 GLN A O 1
ATOM 548 N N . HIS A 1 72 ? -5.987 7.369 5.862 1.00 97.44 72 HIS A N 1
ATOM 549 C CA . HIS A 1 72 ? -7.019 6.345 5.754 1.00 97.44 72 HIS A CA 1
ATOM 550 C C . HIS A 1 72 ? -7.004 5.456 7.003 1.00 97.44 72 HIS A C 1
ATOM 552 O O . HIS A 1 72 ? -6.533 4.316 6.957 1.00 97.44 72 HIS A O 1
ATOM 558 N N . PRO A 1 73 ? -7.525 5.943 8.144 1.00 95.50 73 PRO A N 1
ATOM 559 C CA . PRO A 1 73 ? -7.536 5.172 9.384 1.00 95.50 73 PRO A CA 1
ATOM 560 C C . PRO A 1 73 ? -8.369 3.887 9.283 1.00 95.50 73 PRO A C 1
ATOM 562 O O . PRO A 1 73 ? -8.143 2.974 10.079 1.00 95.50 73 PRO A O 1
ATOM 565 N N . ASP A 1 74 ? -9.279 3.804 8.307 1.00 95.56 74 ASP A N 1
ATOM 566 C CA . ASP A 1 74 ? -10.140 2.667 7.967 1.00 95.56 74 ASP A CA 1
ATOM 567 C C . ASP A 1 74 ? -9.573 1.760 6.857 1.00 95.56 74 ASP A C 1
ATOM 569 O O . ASP A 1 74 ? -10.282 0.902 6.330 1.00 95.56 74 ASP A O 1
ATOM 573 N N . LEU A 1 75 ? -8.295 1.923 6.493 1.00 96.62 75 LEU A N 1
ATOM 574 C CA . LEU A 1 75 ? -7.610 1.014 5.577 1.00 96.62 75 LEU A CA 1
ATOM 575 C C . LEU A 1 75 ? -7.622 -0.419 6.133 1.00 96.62 75 LEU A C 1
ATOM 577 O O . LEU A 1 75 ? -7.352 -0.635 7.317 1.00 96.62 75 LEU A O 1
ATOM 581 N N . ILE A 1 76 ? -7.900 -1.394 5.266 1.00 95.19 76 ILE A N 1
ATOM 582 C CA . ILE A 1 76 ? -7.928 -2.824 5.615 1.00 95.19 76 ILE A CA 1
ATOM 583 C C . ILE A 1 76 ? -6.789 -3.616 4.969 1.00 95.19 76 ILE A C 1
ATOM 585 O O . ILE A 1 76 ? -6.526 -4.754 5.356 1.00 95.19 76 ILE A O 1
ATOM 589 N N . GLY A 1 77 ? -6.068 -3.035 4.004 1.00 94.88 77 GLY A N 1
ATOM 590 C CA . GLY A 1 77 ? -4.895 -3.711 3.471 1.00 94.88 77 GLY A CA 1
ATOM 591 C C . GLY A 1 77 ? -3.991 -2.912 2.545 1.00 94.88 77 GLY A C 1
ATOM 592 O O . GLY A 1 77 ? -4.378 -1.902 1.959 1.00 94.88 77 GLY A O 1
ATOM 593 N N . PHE A 1 78 ? -2.778 -3.433 2.391 1.00 96.81 78 PHE A N 1
ATOM 594 C CA . PHE A 1 78 ? -1.778 -2.977 1.436 1.00 96.81 78 PHE A CA 1
ATOM 595 C C . PHE A 1 78 ? -1.411 -4.081 0.449 1.00 96.81 78 PHE A C 1
ATOM 597 O O . PHE A 1 78 ? -1.278 -5.249 0.821 1.00 96.81 78 PHE A O 1
ATOM 604 N N . TYR A 1 79 ? -1.146 -3.683 -0.790 1.00 96.00 79 TYR A N 1
ATOM 605 C CA . TYR A 1 79 ? -0.426 -4.486 -1.768 1.00 96.00 79 TYR A CA 1
ATOM 606 C C . TYR A 1 79 ? 0.908 -3.824 -2.118 1.00 96.00 79 TYR A C 1
ATOM 608 O O . TYR A 1 79 ? 0.929 -2.672 -2.533 1.00 96.00 79 TYR A O 1
ATOM 616 N N . ALA A 1 80 ? 2.017 -4.544 -1.978 1.00 97.25 80 ALA A N 1
ATOM 617 C CA . ALA A 1 80 ? 3.346 -4.089 -2.376 1.00 97.25 80 ALA A CA 1
ATOM 618 C C . ALA A 1 80 ? 3.855 -4.881 -3.589 1.00 97.25 80 ALA A C 1
ATOM 620 O O . ALA A 1 80 ? 3.713 -6.100 -3.655 1.00 97.25 80 ALA A O 1
ATOM 621 N N . ASN A 1 81 ? 4.495 -4.214 -4.552 1.00 96.00 81 ASN A N 1
ATOM 622 C CA . ASN A 1 81 ? 5.034 -4.902 -5.733 1.00 96.00 81 ASN A CA 1
ATOM 623 C C . ASN A 1 81 ? 6.293 -5.751 -5.457 1.00 96.00 81 ASN A C 1
ATOM 625 O O . ASN A 1 81 ? 6.839 -6.284 -6.413 1.00 96.00 81 ASN A O 1
ATOM 629 N N . ASN A 1 82 ? 6.829 -5.828 -4.231 1.00 94.88 82 ASN A N 1
ATOM 630 C CA . ASN A 1 82 ? 7.865 -6.799 -3.847 1.00 94.88 82 ASN A CA 1
ATOM 631 C C . ASN A 1 82 ? 7.989 -6.937 -2.315 1.00 94.88 82 ASN A C 1
ATOM 633 O O . ASN A 1 82 ? 7.423 -6.152 -1.551 1.00 94.88 82 ASN A O 1
ATOM 637 N N . ASP A 1 83 ? 8.789 -7.911 -1.888 1.00 96.62 83 ASP A N 1
ATOM 638 C CA . ASP A 1 83 ? 9.055 -8.270 -0.493 1.00 96.62 83 ASP A CA 1
ATOM 639 C C . ASP A 1 83 ? 9.765 -7.145 0.279 1.00 96.62 83 ASP A C 1
ATOM 641 O O . ASP A 1 83 ? 9.419 -6.851 1.422 1.00 96.62 83 ASP A O 1
ATOM 645 N N . THR A 1 84 ? 10.740 -6.473 -0.343 1.00 97.00 84 THR A N 1
ATOM 646 C CA . THR A 1 84 ? 11.502 -5.378 0.283 1.00 97.00 84 THR A CA 1
ATOM 647 C C . THR A 1 84 ? 10.592 -4.228 0.703 1.00 97.00 84 THR A C 1
ATOM 649 O O . THR A 1 84 ? 10.689 -3.732 1.826 1.00 97.00 84 THR A O 1
ATOM 652 N N . MET A 1 85 ? 9.683 -3.821 -0.180 1.00 98.38 85 MET A N 1
ATOM 653 C CA . MET A 1 85 ? 8.702 -2.783 0.112 1.00 98.38 85 MET A CA 1
ATOM 654 C C . MET A 1 85 ? 7.642 -3.294 1.088 1.00 98.38 85 MET A C 1
ATOM 656 O O . MET A 1 85 ? 7.260 -2.558 1.993 1.00 98.38 85 MET A O 1
ATOM 660 N N . ALA A 1 86 ? 7.224 -4.560 0.979 1.00 97.75 86 ALA A N 1
ATOM 661 C CA . ALA A 1 86 ? 6.298 -5.170 1.933 1.00 97.75 86 ALA A CA 1
ATOM 662 C C . ALA A 1 86 ? 6.830 -5.119 3.373 1.00 97.75 86 ALA A C 1
ATOM 664 O O . ALA A 1 86 ? 6.070 -4.822 4.291 1.00 97.75 86 ALA A O 1
ATOM 665 N N . LEU A 1 87 ? 8.134 -5.331 3.583 1.00 97.94 87 LEU A N 1
ATOM 666 C CA . LEU A 1 87 ? 8.757 -5.181 4.902 1.00 97.94 87 LEU A CA 1
ATOM 667 C C . LEU A 1 87 ? 8.662 -3.745 5.435 1.00 97.94 87 LEU A C 1
ATOM 669 O O . LEU A 1 87 ? 8.364 -3.564 6.613 1.00 97.94 87 LEU A O 1
ATOM 673 N N . GLY A 1 88 ? 8.838 -2.736 4.577 1.00 98.38 88 GLY A N 1
ATOM 674 C CA . GLY A 1 88 ? 8.646 -1.332 4.961 1.00 98.38 88 GLY A CA 1
ATOM 675 C C . GLY A 1 88 ? 7.197 -1.036 5.359 1.00 98.38 88 GLY A C 1
ATOM 676 O O . GLY A 1 88 ? 6.941 -0.362 6.355 1.00 98.38 88 GLY A O 1
ATOM 677 N N . VAL A 1 89 ? 6.231 -1.621 4.645 1.00 98.50 89 VAL A N 1
ATOM 678 C CA . VAL A 1 89 ? 4.808 -1.542 5.012 1.00 98.50 89 VAL A CA 1
ATOM 679 C C . VAL A 1 89 ? 4.540 -2.213 6.362 1.00 98.50 89 VAL A C 1
ATOM 681 O O . VAL A 1 89 ? 3.839 -1.644 7.197 1.00 98.50 89 VAL A O 1
ATOM 684 N N . VAL A 1 90 ? 5.102 -3.403 6.605 1.00 98.12 90 VAL A N 1
ATOM 685 C CA . VAL A 1 90 ? 4.967 -4.122 7.886 1.00 98.12 90 VAL A CA 1
ATOM 686 C C . VAL A 1 90 ? 5.469 -3.267 9.043 1.00 98.12 90 VAL A C 1
ATOM 688 O O . VAL A 1 90 ? 4.814 -3.196 10.084 1.00 98.12 90 VAL A O 1
ATOM 691 N N . GLU A 1 91 ? 6.609 -2.605 8.870 1.00 98.12 91 GLU A N 1
ATOM 692 C CA . GLU A 1 91 ? 7.162 -1.699 9.873 1.00 98.12 91 GLU A CA 1
ATOM 693 C C . GLU A 1 91 ? 6.232 -0.517 10.153 1.00 98.12 91 GLU A C 1
ATOM 695 O O . GLU A 1 91 ? 5.953 -0.240 11.318 1.00 98.12 91 GLU A O 1
ATOM 700 N N . ALA A 1 92 ? 5.685 0.122 9.115 1.00 98.31 92 ALA A N 1
ATOM 701 C CA . ALA A 1 92 ? 4.760 1.246 9.265 1.00 98.31 92 ALA A CA 1
ATOM 702 C C . ALA A 1 92 ? 3.465 0.836 9.984 1.00 98.31 92 ALA A C 1
ATOM 704 O O . ALA A 1 92 ? 3.017 1.500 10.921 1.00 98.31 92 ALA A O 1
ATOM 705 N N . VAL A 1 93 ? 2.886 -0.303 9.594 1.00 97.69 93 VAL A N 1
ATOM 706 C CA . VAL A 1 93 ? 1.674 -0.855 10.217 1.00 97.69 93 VAL A CA 1
ATOM 707 C C . VAL A 1 93 ? 1.912 -1.186 11.692 1.00 97.69 93 VAL A C 1
ATOM 709 O O . VAL A 1 93 ? 1.058 -0.895 12.535 1.00 97.69 93 VAL A O 1
ATOM 712 N N . ARG A 1 94 ? 3.071 -1.766 12.031 1.00 96.88 94 ARG A N 1
ATOM 713 C CA . ARG A 1 94 ? 3.444 -2.069 13.422 1.00 96.88 94 ARG A CA 1
ATOM 714 C C . ARG A 1 94 ? 3.687 -0.807 14.240 1.00 96.88 94 ARG A C 1
ATOM 716 O O . ARG A 1 94 ? 3.178 -0.726 15.352 1.00 96.88 94 ARG A O 1
ATOM 723 N N . ALA A 1 95 ? 4.391 0.179 13.686 1.00 97.31 95 ALA A N 1
ATOM 724 C CA . ALA A 1 95 ? 4.662 1.453 14.354 1.00 97.31 95 ALA A CA 1
ATOM 725 C C . ALA A 1 95 ? 3.376 2.204 14.744 1.00 97.31 95 ALA A C 1
ATOM 727 O O . ALA A 1 95 ? 3.370 2.956 15.714 1.00 97.31 95 ALA A O 1
ATOM 728 N N . GLN A 1 96 ? 2.278 1.969 14.020 1.00 97.00 96 GLN A N 1
ATOM 729 C CA . GLN A 1 96 ? 0.969 2.571 14.287 1.00 97.00 96 GLN A CA 1
ATOM 730 C C . GLN A 1 96 ? -0.017 1.630 14.999 1.00 97.00 96 GLN A C 1
ATOM 732 O O . GLN A 1 96 ? -1.202 1.943 15.085 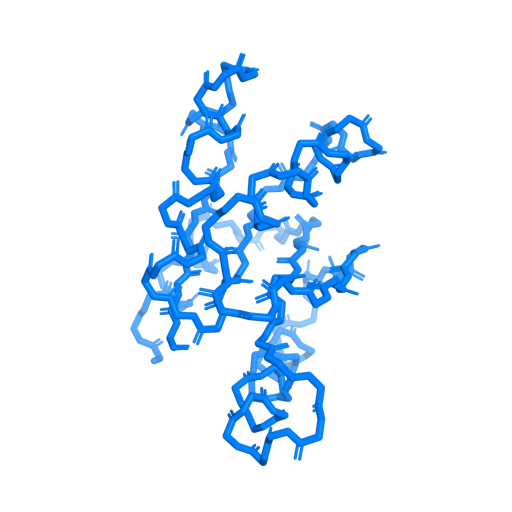1.00 97.00 96 GLN A O 1
ATOM 737 N N . ASN A 1 97 ? 0.440 0.478 15.509 1.00 95.38 97 ASN A N 1
ATOM 738 C CA . ASN A 1 97 ? -0.389 -0.524 16.195 1.00 95.38 97 ASN A CA 1
ATOM 739 C C . ASN A 1 97 ? -1.580 -1.046 15.363 1.00 95.38 97 ASN A C 1
ATOM 741 O O . ASN A 1 97 ? -2.614 -1.425 15.908 1.00 95.38 97 ASN A O 1
ATOM 745 N N . LYS A 1 98 ? -1.440 -1.104 14.032 1.00 93.56 98 LYS A N 1
ATOM 746 C CA . LYS A 1 98 ? -2.501 -1.524 13.095 1.00 93.56 98 LYS A CA 1
ATOM 747 C C . LYS A 1 98 ? -2.351 -2.962 12.586 1.00 93.56 98 LYS A C 1
ATOM 749 O O . LYS A 1 98 ? -3.040 -3.362 11.652 1.00 93.56 98 LYS A O 1
ATOM 754 N N . ALA A 1 99 ? -1.478 -3.763 13.198 1.00 88.56 99 ALA A N 1
ATOM 755 C CA . ALA A 1 99 ? -1.159 -5.120 12.739 1.00 88.56 99 ALA A CA 1
ATOM 756 C C . ALA A 1 99 ? -2.350 -6.098 12.764 1.00 88.56 99 ALA A C 1
ATOM 758 O O . ALA A 1 99 ? -2.374 -7.039 11.978 1.00 88.56 99 ALA A O 1
ATOM 759 N N . SER A 1 100 ? -3.336 -5.881 13.638 1.00 88.25 100 SER A N 1
ATOM 760 C CA . SER A 1 100 ? -4.582 -6.663 13.680 1.00 88.25 100 SER A CA 1
ATOM 761 C C . SER A 1 100 ? -5.651 -6.167 12.700 1.00 88.25 100 SER A C 1
ATOM 763 O O . SER A 1 100 ? -6.634 -6.865 12.475 1.00 88.25 100 S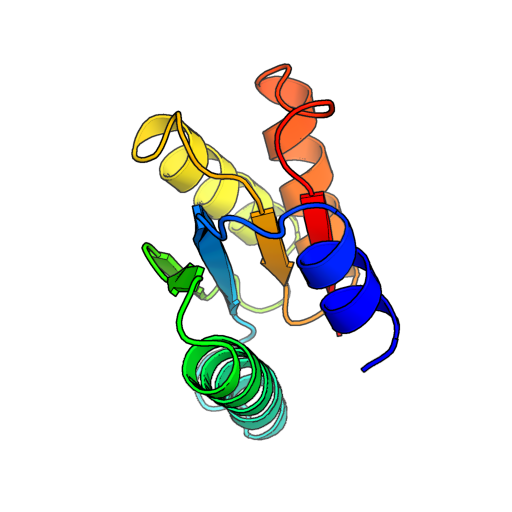ER A O 1
ATOM 765 N N . GLN A 1 101 ? -5.473 -4.970 12.135 1.00 88.44 101 GLN A N 1
ATOM 766 C CA . GLN A 1 101 ? -6.446 -4.301 11.271 1.00 88.44 101 GLN A CA 1
ATOM 767 C C . GLN A 1 101 ? -6.060 -4.396 9.790 1.00 88.44 101 GLN A C 1
ATOM 769 O O . GLN A 1 101 ? -6.923 -4.562 8.933 1.00 88.44 101 GLN A O 1
ATOM 774 N N . VAL A 1 102 ? -4.772 -4.240 9.482 1.00 92.81 102 VAL A N 1
ATOM 775 C CA . VAL A 1 102 ? -4.290 -4.032 8.115 1.00 92.81 102 VAL A CA 1
ATOM 776 C C . VAL A 1 102 ? -3.554 -5.271 7.635 1.00 92.81 102 VAL A C 1
ATOM 778 O O . VAL A 1 102 ? -2.481 -5.607 8.139 1.00 92.81 102 VAL A O 1
ATOM 781 N N . ALA A 1 103 ? -4.109 -5.930 6.623 1.00 92.31 103 ALA A N 1
ATOM 782 C CA . ALA A 1 103 ? -3.459 -7.061 5.985 1.00 92.31 103 ALA A CA 1
ATOM 783 C C . ALA A 1 103 ? -2.442 -6.598 4.928 1.00 92.31 103 ALA A C 1
ATOM 785 O O . ALA A 1 103 ? -2.638 -5.592 4.250 1.00 92.31 103 ALA A O 1
ATOM 786 N N . ILE A 1 104 ? -1.335 -7.323 4.777 1.00 92.81 104 ILE A N 1
ATOM 787 C CA . ILE A 1 104 ? -0.241 -6.929 3.881 1.00 92.81 104 ILE A CA 1
ATOM 788 C C . ILE A 1 104 ? 0.020 -8.064 2.903 1.00 92.81 104 ILE A C 1
ATOM 790 O O . ILE A 1 104 ? 0.248 -9.206 3.301 1.00 92.81 104 ILE A O 1
ATOM 794 N N . PHE A 1 105 ? 0.006 -7.733 1.617 1.00 89.25 105 PHE A N 1
ATOM 795 C CA . PHE A 1 105 ? 0.217 -8.671 0.524 1.00 89.25 105 PHE A CA 1
ATOM 796 C C . PHE A 1 105 ? 1.293 -8.149 -0.401 1.00 89.25 105 PHE A C 1
ATOM 798 O O . PHE A 1 105 ? 1.442 -6.941 -0.576 1.00 89.25 105 PHE A O 1
ATOM 805 N N . TRP A 1 106 ? 2.017 -9.056 -1.039 1.00 87.31 106 TRP A N 1
ATOM 806 C CA . TRP A 1 106 ? 3.006 -8.672 -2.024 1.00 87.31 106 TRP A CA 1
ATOM 807 C C . TRP A 1 106 ? 3.101 -9.691 -3.142 1.00 87.31 106 TRP A C 1
ATOM 809 O O . TRP A 1 106 ? 2.735 -10.860 -2.979 1.00 87.31 106 TRP A O 1
ATOM 819 N N . HIS A 1 107 ? 3.538 -9.213 -4.301 1.00 80.19 107 HIS A N 1
ATOM 820 C CA . HIS A 1 107 ? 3.903 -10.064 -5.419 1.00 80.19 107 HIS A CA 1
ATOM 821 C C . HIS A 1 107 ? 4.947 -9.392 -6.278 1.00 80.19 107 HIS A C 1
ATOM 823 O O . HIS A 1 107 ? 4.752 -8.196 -6.580 1.00 80.19 107 HIS A O 1
#

Foldseek 3Di:
DVVVVVLCVVCVQEEEEEEAFADPPPPLRVVFVVVVVVVVVVSVRYDHPYYHYQNLALQSLLVVLLVVCVVCVQHQEYEYADDSSLNSNVVSCVVVVNPVRYYYYYD

Organism: Enterobacter agglomerans (NCBI:txid549)

InterPro domains:
  IPR025997 Periplasmic binding protein [PF13407] (3-105)
  IPR028082 Periplasmic binding protein-like I [SSF53822] (3-104)